Protein AF-A0A414EU32-F1 (afdb_monomer_lite)

Foldseek 3Di:
DDDDDDDPDPPPDPPPCPPVNVVVVVPPPPPVDADVQPHHPVQCDPVNDGNLNVVCVVQPLVRSLVVLCVQLVVLVVCQVPPPPVSSVSNSVVSVVVNVCSVVPPPD

Secondary structure (DSSP, 8-state):
----PPPS----------HHHHHHHHHTT-----BTTTB-GGG--TTS--HHHHHHHHH-HHHHHHHHHHHHHHHHHHGGGTTTHHHHHHHHHHHHHHHHHHS----

pLDDT: mean 77.81, std 20.99, range [35.0, 98.62]

Structure (mmCIF, N/CA/C/O backbone):
data_AF-A0A414EU32-F1
#
_entry.id   AF-A0A414EU32-F1
#
loop_
_atom_site.group_PDB
_atom_site.id
_atom_site.type_symbol
_atom_site.label_atom_id
_atom_site.label_alt_id
_atom_site.label_comp_id
_atom_site.label_asym_id
_atom_site.label_entity_id
_atom_site.label_seq_id
_atom_site.pdbx_PDB_ins_code
_atom_site.Cartn_x
_atom_site.Cartn_y
_atom_site.Cartn_z
_atom_site.occupancy
_atom_site.B_iso_or_equiv
_atom_site.auth_seq_id
_atom_site.auth_comp_id
_atom_site.auth_asym_id
_atom_site.auth_atom_id
_atom_site.pdbx_PDB_model_num
ATOM 1 N N . MET A 1 1 ? -5.425 -23.350 25.476 1.00 41.59 1 MET A N 1
ATOM 2 C CA . MET A 1 1 ? -6.326 -22.229 25.131 1.00 41.59 1 MET A CA 1
ATOM 3 C C . MET A 1 1 ? -6.096 -21.147 26.170 1.00 41.59 1 MET A C 1
ATOM 5 O O . MET A 1 1 ? -6.458 -21.356 27.318 1.00 41.59 1 MET A O 1
ATOM 9 N N . SER A 1 2 ? -5.351 -20.097 25.818 1.00 35.00 2 SER A N 1
ATOM 10 C CA . SER A 1 2 ? -4.851 -19.107 26.780 1.00 35.00 2 SER A CA 1
ATOM 11 C C . SER A 1 2 ? -5.704 -17.843 26.726 1.00 35.00 2 SER A C 1
ATOM 13 O O . SER A 1 2 ? -5.608 -17.066 25.782 1.00 35.00 2 SER A O 1
ATOM 15 N N . SER A 1 3 ? -6.556 -17.664 27.731 1.00 40.50 3 SER A N 1
ATOM 16 C CA . SER A 1 3 ? -7.251 -16.414 28.025 1.00 40.50 3 SER A CA 1
ATOM 17 C C . SER A 1 3 ? -6.356 -15.567 28.930 1.00 40.50 3 SER A C 1
ATOM 19 O O . SER A 1 3 ? -6.365 -15.744 30.151 1.00 40.50 3 SER A O 1
ATOM 21 N N . TYR A 1 4 ? -5.551 -14.671 28.358 1.00 46.19 4 TYR A N 1
ATOM 22 C CA . TYR A 1 4 ? -4.765 -13.746 29.173 1.00 46.19 4 TYR A CA 1
ATOM 23 C C . TYR A 1 4 ? -5.565 -12.469 29.448 1.00 46.19 4 TYR A C 1
ATOM 25 O O . TYR A 1 4 ? -5.497 -11.483 28.722 1.00 46.19 4 TYR A O 1
ATOM 33 N N . VAL A 1 5 ? -6.354 -12.528 30.520 1.00 42.16 5 VAL A N 1
ATOM 34 C CA . VAL A 1 5 ? -6.947 -11.373 31.202 1.00 42.16 5 VAL A CA 1
ATOM 35 C C . VAL A 1 5 ? -5.814 -10.616 31.905 1.00 42.16 5 VAL A C 1
ATOM 37 O O . VAL A 1 5 ? -5.166 -11.172 32.794 1.00 42.16 5 VAL A O 1
ATOM 40 N N . LYS A 1 6 ? -5.545 -9.360 31.523 1.00 41.38 6 LYS A N 1
ATOM 41 C CA . LYS A 1 6 ? -4.600 -8.494 32.252 1.00 41.38 6 LYS A CA 1
ATOM 42 C C . LYS A 1 6 ? -5.240 -8.000 33.556 1.00 41.38 6 LYS A C 1
ATOM 44 O O . LYS A 1 6 ? -6.379 -7.544 33.571 1.00 41.38 6 LYS A O 1
ATOM 49 N N . ARG A 1 7 ? -4.495 -8.161 34.653 1.00 40.56 7 ARG A N 1
ATOM 50 C CA . ARG A 1 7 ? -4.868 -7.843 36.039 1.00 40.56 7 ARG A CA 1
ATOM 51 C C . ARG A 1 7 ? -4.578 -6.375 36.366 1.00 40.56 7 ARG A C 1
ATOM 53 O O . ARG A 1 7 ? -3.648 -5.789 35.828 1.00 40.56 7 ARG A O 1
ATOM 60 N N . VAL A 1 8 ? -5.373 -5.839 37.288 1.00 47.66 8 VAL A N 1
ATOM 61 C CA . VAL A 1 8 ? -5.271 -4.509 37.904 1.00 47.66 8 VAL A CA 1
ATOM 62 C C . VAL A 1 8 ? -3.878 -4.323 38.522 1.00 47.66 8 VAL A C 1
ATOM 64 O O . VAL A 1 8 ? -3.521 -5.081 39.423 1.00 47.66 8 VAL A O 1
ATOM 67 N N . GLY A 1 9 ? -3.094 -3.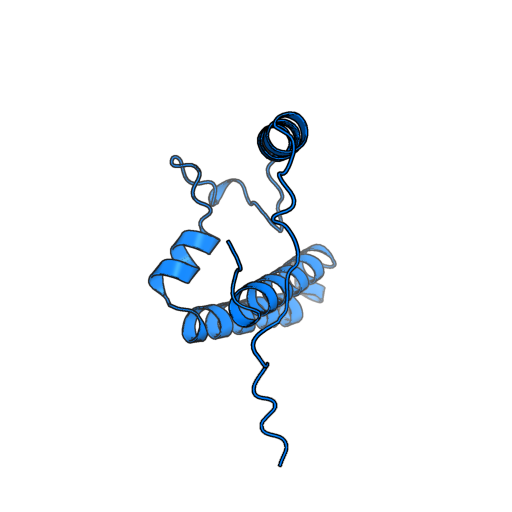355 38.030 1.00 49.78 9 GLY A N 1
ATOM 68 C CA . GLY A 1 9 ? -1.766 -3.042 38.581 1.00 49.78 9 GLY A CA 1
ATOM 69 C C . GLY A 1 9 ? -0.678 -2.570 37.608 1.00 49.78 9 GLY A C 1
ATOM 70 O O . GLY A 1 9 ? 0.489 -2.726 37.946 1.00 49.78 9 GLY A O 1
ATOM 71 N N . ASP A 1 10 ? -1.006 -2.011 36.438 1.00 43.38 10 ASP A N 1
ATOM 72 C CA . ASP A 1 10 ? -0.007 -1.325 35.600 1.00 43.38 10 ASP A CA 1
ATOM 73 C C . ASP A 1 10 ? -0.020 0.176 35.931 1.00 43.38 10 ASP A C 1
ATOM 75 O O . ASP A 1 1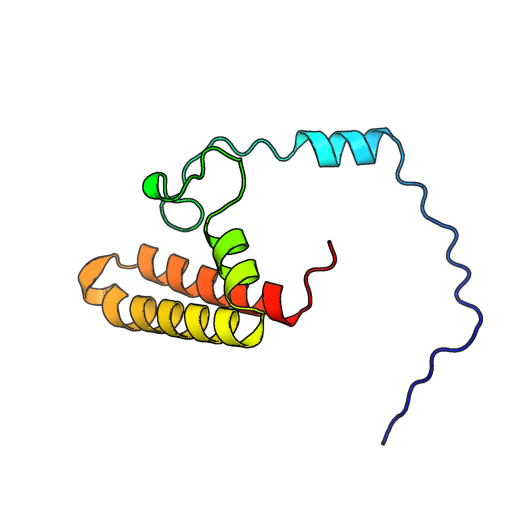0 ? -0.744 0.967 35.332 1.00 43.38 10 ASP A O 1
ATOM 79 N N . LEU A 1 11 ? 0.696 0.542 36.998 1.00 46.56 11 LEU A N 1
ATOM 80 C CA . LEU A 1 11 ? 0.934 1.927 37.415 1.00 46.56 11 LEU A CA 1
ATOM 81 C C . LEU A 1 11 ? 2.111 2.512 36.621 1.00 46.56 11 LEU A C 1
ATOM 83 O O . LEU A 1 11 ? 3.122 2.911 37.198 1.00 46.56 11 LEU A O 1
ATOM 87 N N . THR A 1 12 ? 2.011 2.554 35.293 1.00 51.53 12 THR A N 1
ATOM 88 C CA . THR A 1 12 ? 2.849 3.485 34.536 1.00 51.53 12 THR A CA 1
ATOM 89 C C . THR A 1 12 ? 2.249 4.872 34.708 1.00 51.53 12 THR A C 1
ATOM 91 O O . THR A 1 12 ? 1.178 5.156 34.171 1.00 51.53 12 THR A O 1
ATOM 94 N N . GLU A 1 13 ? 2.931 5.708 35.489 1.00 48.56 13 GLU A N 1
ATOM 95 C CA . GLU A 1 13 ? 2.725 7.158 35.518 1.00 48.56 13 GLU A CA 1
ATOM 96 C C . GLU A 1 13 ? 2.527 7.680 34.084 1.00 48.56 13 GLU A C 1
ATOM 98 O O . GLU A 1 13 ? 3.259 7.248 33.181 1.00 48.56 13 GLU A O 1
ATOM 103 N N . PRO A 1 14 ? 1.554 8.576 33.831 1.00 51.81 14 PRO A N 1
ATOM 104 C CA . PRO A 1 14 ? 1.418 9.178 32.518 1.00 51.81 14 PRO A CA 1
ATOM 105 C C . PRO A 1 14 ? 2.730 9.897 32.209 1.00 51.81 14 PRO A C 1
ATOM 107 O O . PRO A 1 14 ? 3.128 10.822 32.915 1.00 51.81 14 PRO A O 1
ATOM 110 N N . VAL A 1 15 ? 3.432 9.448 31.168 1.00 53.69 15 VAL A N 1
ATOM 111 C CA . VAL A 1 15 ? 4.557 10.199 30.619 1.00 53.69 15 VAL A CA 1
ATOM 112 C C . VAL A 1 15 ? 3.962 11.505 30.111 1.00 53.69 15 VAL A C 1
ATOM 114 O O . VAL A 1 15 ? 3.360 11.541 29.039 1.00 53.69 15 VAL A O 1
ATOM 117 N N . GLU A 1 16 ? 4.068 12.568 30.906 1.00 51.19 16 GLU A N 1
ATOM 118 C CA . GLU A 1 16 ? 3.772 13.912 30.438 1.00 51.19 16 GLU A CA 1
ATOM 119 C C . GLU A 1 16 ? 4.782 14.225 29.335 1.00 51.19 16 GLU A C 1
ATOM 121 O O . GLU A 1 16 ? 5.946 14.536 29.597 1.00 51.19 16 GLU A O 1
ATOM 126 N N . LEU A 1 17 ? 4.357 14.078 28.076 1.00 53.72 17 LEU A N 1
ATOM 127 C CA . LEU A 1 17 ? 5.119 14.608 26.957 1.00 53.72 17 LEU A CA 1
ATOM 128 C C . LEU A 1 17 ? 5.290 16.104 27.210 1.00 53.72 17 LEU A C 1
ATOM 130 O O . LEU A 1 17 ? 4.318 16.858 27.267 1.00 53.72 17 LEU A O 1
ATOM 134 N N . SER A 1 18 ? 6.540 16.524 27.370 1.00 59.84 18 SER A N 1
ATOM 135 C CA . SER A 1 18 ? 6.884 17.927 27.554 1.00 59.84 18 SER A CA 1
ATOM 136 C C . SER A 1 18 ? 6.328 18.760 26.396 1.00 59.84 18 SER A C 1
ATOM 138 O O . SER A 1 18 ? 6.272 18.306 25.251 1.00 59.84 18 SER A O 1
ATOM 140 N N . ALA A 1 19 ? 5.938 20.005 26.674 1.00 61.88 19 ALA A N 1
ATOM 141 C CA . ALA A 1 19 ? 5.385 20.918 25.669 1.00 61.88 19 ALA A CA 1
ATOM 142 C C . ALA A 1 19 ? 6.288 21.062 24.424 1.00 61.88 19 ALA A C 1
ATOM 144 O O . ALA A 1 19 ? 5.794 21.271 23.319 1.00 61.88 19 ALA A O 1
ATOM 145 N N . SER A 1 20 ? 7.602 20.877 24.584 1.00 60.25 20 SER A N 1
ATOM 146 C CA . SER A 1 20 ? 8.575 20.822 23.490 1.00 60.25 20 SER A CA 1
ATOM 147 C C . SER A 1 20 ? 8.441 19.578 22.608 1.00 60.25 20 SER A C 1
ATOM 149 O O . SER A 1 20 ? 8.577 19.696 21.398 1.00 60.25 20 SER A O 1
ATOM 151 N N . GLN A 1 21 ? 8.119 18.411 23.171 1.00 60.34 21 GLN A N 1
ATOM 152 C CA . GLN A 1 21 ? 7.883 17.180 22.402 1.00 60.34 21 GLN A CA 1
ATOM 153 C C . GLN A 1 21 ? 6.555 17.235 21.633 1.00 60.34 21 GLN A C 1
ATOM 155 O O . GLN A 1 21 ? 6.459 16.714 20.523 1.00 60.34 21 GLN A O 1
ATOM 160 N N . ILE A 1 22 ? 5.541 17.910 22.186 1.00 61.34 22 ILE A N 1
ATOM 161 C CA . ILE A 1 22 ? 4.285 18.199 21.476 1.00 61.34 22 ILE A CA 1
ATOM 162 C C . ILE A 1 22 ? 4.547 19.182 20.325 1.00 61.34 22 ILE A C 1
ATOM 164 O O . ILE A 1 22 ? 4.074 18.962 19.211 1.00 61.34 22 ILE A O 1
ATOM 168 N N . ALA A 1 23 ? 5.346 20.225 20.570 1.00 58.62 23 ALA A N 1
ATOM 169 C CA . ALA A 1 23 ? 5.712 21.211 19.557 1.00 58.62 23 ALA A CA 1
ATOM 170 C C . ALA A 1 23 ? 6.552 20.607 18.418 1.00 58.62 23 ALA A C 1
ATOM 172 O O . ALA A 1 23 ? 6.287 20.906 17.259 1.00 58.62 23 ALA A O 1
ATOM 173 N N . GLU A 1 24 ? 7.506 19.724 18.722 1.00 53.44 24 GLU A N 1
ATOM 174 C CA . GLU A 1 24 ? 8.350 19.044 17.729 1.00 53.44 24 GLU A CA 1
ATOM 175 C C . GLU A 1 24 ? 7.552 18.038 16.876 1.00 53.44 24 GLU A C 1
ATOM 177 O O . GLU A 1 24 ? 7.726 17.963 15.658 1.00 53.44 24 GLU A O 1
ATOM 182 N N . LYS A 1 25 ? 6.578 17.338 17.481 1.00 52.72 25 LYS A N 1
ATOM 183 C CA . LYS A 1 25 ? 5.618 16.496 16.745 1.00 52.72 25 LYS A CA 1
ATOM 184 C C . LYS A 1 25 ? 4.682 17.328 15.854 1.00 52.72 25 LYS A C 1
ATOM 186 O O . LYS A 1 25 ? 4.304 16.873 14.777 1.00 52.72 25 LYS A O 1
ATOM 191 N N . MET A 1 26 ? 4.338 18.551 16.268 1.00 52.91 26 MET A N 1
ATOM 192 C CA . MET A 1 26 ? 3.536 19.494 15.476 1.00 52.91 26 MET A CA 1
ATOM 193 C C . MET A 1 26 ? 4.317 20.143 14.324 1.00 52.91 26 MET A C 1
ATOM 195 O O . MET A 1 26 ? 3.731 20.395 13.274 1.00 52.91 26 MET A O 1
ATOM 199 N N . THR A 1 27 ? 5.618 20.405 14.470 1.00 45.16 27 THR A N 1
ATOM 200 C CA . THR A 1 27 ? 6.413 21.090 13.434 1.00 45.16 27 THR A CA 1
ATOM 201 C C . THR A 1 27 ? 6.919 20.171 12.321 1.00 45.16 27 THR A C 1
ATOM 203 O O . THR A 1 27 ? 7.212 20.661 11.233 1.00 45.16 27 THR A O 1
ATOM 206 N N . SER A 1 28 ? 6.970 18.851 12.529 1.00 45.16 28 SER A N 1
ATOM 207 C CA . SER A 1 28 ? 7.492 17.906 11.527 1.00 45.16 28 SER A CA 1
ATOM 208 C C . SER A 1 28 ? 6.538 17.585 10.360 1.00 45.16 28 SER A C 1
ATOM 210 O O . SER A 1 28 ? 6.945 16.875 9.444 1.00 45.16 28 SER A O 1
ATOM 212 N N . THR A 1 29 ? 5.283 18.050 10.357 1.00 47.25 29 THR A N 1
ATOM 213 C CA . THR A 1 29 ? 4.248 17.525 9.432 1.00 47.25 29 THR A CA 1
ATOM 214 C C . THR A 1 29 ? 3.853 18.435 8.271 1.00 47.25 29 THR A C 1
ATOM 216 O O . THR A 1 29 ? 2.873 18.154 7.584 1.00 47.25 29 THR A O 1
ATOM 219 N N . VAL A 1 30 ? 4.613 19.488 7.964 1.00 50.09 30 VAL A N 1
ATOM 220 C CA . VAL A 1 30 ? 4.352 20.261 6.738 1.00 50.09 30 VAL A CA 1
ATOM 221 C C . VAL A 1 30 ? 5.160 19.680 5.574 1.00 50.09 30 VAL A C 1
ATOM 223 O O . VAL A 1 30 ? 6.099 20.295 5.072 1.00 50.09 30 VAL A O 1
ATOM 226 N N . ASP A 1 31 ? 4.799 18.466 5.150 1.00 57.91 31 ASP A N 1
ATOM 227 C CA . ASP A 1 31 ? 5.305 17.883 3.906 1.00 57.91 31 ASP A CA 1
ATOM 228 C C . ASP A 1 31 ? 4.595 18.532 2.705 1.00 57.91 31 ASP A C 1
ATOM 230 O O . ASP A 1 31 ? 3.452 18.216 2.352 1.00 57.91 31 ASP A O 1
ATOM 234 N N . THR A 1 32 ? 5.277 19.514 2.118 1.00 57.88 32 THR A N 1
ATOM 235 C CA . THR A 1 32 ? 4.800 20.315 0.978 1.00 57.88 32 THR A CA 1
ATOM 236 C C . THR A 1 32 ? 5.164 19.710 -0.383 1.00 57.88 32 THR A C 1
ATOM 238 O O . THR A 1 32 ? 4.841 20.303 -1.414 1.00 57.88 32 THR A O 1
ATOM 241 N N . GLY A 1 33 ? 5.831 18.550 -0.415 1.00 73.62 33 GLY A N 1
ATOM 242 C CA . GLY A 1 33 ? 6.261 17.890 -1.648 1.00 73.62 33 GLY A CA 1
ATOM 243 C C . GLY A 1 33 ? 5.185 17.000 -2.274 1.00 73.62 33 GLY A C 1
ATOM 244 O O . GLY A 1 33 ? 4.350 16.425 -1.581 1.00 73.62 33 GLY A O 1
ATOM 245 N N . PHE A 1 34 ? 5.212 16.865 -3.603 1.00 80.56 34 PHE A N 1
ATOM 246 C CA . PHE A 1 34 ? 4.472 15.818 -4.313 1.00 80.56 34 PHE A CA 1
ATOM 247 C C . PHE A 1 34 ? 5.388 14.623 -4.561 1.00 80.56 34 PHE A C 1
ATOM 249 O O . PHE A 1 34 ? 6.500 14.799 -5.064 1.00 80.56 34 PHE A O 1
ATOM 256 N N . ASP A 1 35 ? 4.893 13.418 -4.288 1.00 84.12 35 ASP A N 1
ATOM 257 C CA . ASP A 1 35 ? 5.591 12.165 -4.568 1.00 84.12 35 ASP A CA 1
ATOM 258 C C . ASP A 1 35 ? 4.762 11.318 -5.554 1.00 84.12 35 ASP A C 1
ATOM 260 O O . ASP A 1 35 ? 3.573 11.091 -5.336 1.00 84.12 35 ASP A O 1
ATOM 264 N N . PRO A 1 36 ? 5.332 10.846 -6.674 1.00 82.62 36 PRO A N 1
ATOM 265 C CA . PRO A 1 36 ? 4.576 10.119 -7.697 1.00 82.62 36 PRO A CA 1
ATOM 266 C C . PRO A 1 36 ? 4.045 8.750 -7.239 1.00 82.62 36 PRO A C 1
ATOM 268 O O . PRO A 1 36 ? 3.232 8.149 -7.956 1.00 82.62 36 PRO A O 1
ATOM 271 N N . VAL A 1 37 ? 4.533 8.238 -6.109 1.00 83.75 37 VAL A N 1
ATOM 272 C CA . VAL A 1 37 ? 4.129 6.991 -5.461 1.00 83.75 37 VAL A CA 1
ATOM 273 C C . VAL A 1 37 ? 3.118 7.315 -4.365 1.00 83.75 37 VAL A C 1
ATOM 275 O O . VAL A 1 37 ? 1.946 6.993 -4.554 1.00 83.75 37 VAL A O 1
ATOM 278 N N . THR A 1 38 ? 3.538 8.049 -3.333 1.00 82.62 38 THR A N 1
ATOM 279 C CA . THR A 1 38 ? 2.761 8.195 -2.092 1.00 82.62 38 THR A CA 1
ATOM 280 C C . THR A 1 38 ? 1.802 9.377 -2.070 1.00 82.62 38 THR A C 1
ATOM 282 O O . THR A 1 38 ? 0.749 9.321 -1.435 1.00 82.62 38 THR A O 1
ATOM 285 N N . LYS A 1 39 ? 2.134 10.457 -2.784 1.00 84.12 39 LYS A N 1
ATOM 286 C CA . LYS A 1 39 ? 1.357 11.704 -2.787 1.00 84.12 39 LYS A CA 1
ATOM 287 C C . LYS A 1 39 ? 1.304 12.337 -4.179 1.00 84.12 39 LYS A C 1
ATOM 289 O O . LYS A 1 39 ? 1.906 13.394 -4.416 1.00 84.12 39 LYS A O 1
ATOM 294 N N . PRO A 1 40 ? 0.618 11.703 -5.150 1.00 83.19 40 PRO A N 1
ATOM 295 C CA . PRO A 1 40 ? 0.608 12.213 -6.510 1.00 83.19 40 PRO A CA 1
ATOM 296 C C . PRO A 1 40 ? -0.143 13.543 -6.572 1.00 83.19 40 PRO A C 1
ATOM 298 O O . PRO A 1 40 ? -1.250 13.665 -6.052 1.00 83.19 40 PRO A O 1
ATOM 301 N N . ALA A 1 41 ? 0.412 14.520 -7.291 1.00 81.81 41 ALA A N 1
ATOM 302 C CA . ALA A 1 41 ? -0.127 15.883 -7.326 1.00 81.81 41 ALA A CA 1
ATOM 303 C C . ALA A 1 41 ? -1.608 15.990 -7.727 1.00 81.81 41 ALA A C 1
ATOM 305 O O . ALA A 1 41 ? -2.316 16.875 -7.261 1.00 81.81 41 ALA A O 1
ATOM 306 N N . HIS A 1 42 ? -2.098 15.075 -8.564 1.00 80.25 42 HIS A N 1
ATOM 307 C CA . HIS A 1 42 ? -3.487 15.063 -9.028 1.00 80.25 42 HIS A CA 1
ATOM 308 C C . HIS A 1 42 ? -4.488 14.479 -8.015 1.00 80.25 42 HIS A C 1
ATOM 310 O O . HIS A 1 42 ? -5.688 14.546 -8.265 1.00 80.25 42 HIS A O 1
ATOM 316 N N . TYR A 1 43 ? -4.020 13.920 -6.893 1.00 80.38 43 TYR A N 1
ATOM 317 C CA . TYR A 1 43 ? -4.858 13.454 -5.780 1.00 80.38 43 TYR A CA 1
ATOM 318 C C . TYR A 1 43 ? -4.810 14.373 -4.557 1.00 80.38 43 TYR A C 1
ATOM 320 O O . TYR A 1 43 ? -5.490 14.096 -3.570 1.00 80.38 43 TYR A O 1
ATOM 328 N N . ALA A 1 44 ? -4.039 15.461 -4.613 1.00 78.19 44 ALA A N 1
ATOM 329 C CA . ALA A 1 44 ? -3.959 16.415 -3.520 1.00 78.19 44 ALA A CA 1
ATOM 330 C C . ALA A 1 44 ? -5.302 17.144 -3.352 1.00 78.19 44 ALA A C 1
ATOM 332 O O . ALA A 1 44 ? -5.710 17.944 -4.197 1.00 78.19 44 ALA A O 1
ATOM 333 N N . GLY A 1 45 ? -6.008 16.840 -2.261 1.00 69.50 45 GLY A N 1
ATOM 334 C CA . GLY A 1 45 ? -7.240 17.523 -1.886 1.00 69.50 45 GLY A CA 1
ATOM 335 C C . GLY A 1 45 ? -6.969 18.957 -1.424 1.00 69.50 45 GLY A C 1
ATOM 336 O O . GLY A 1 45 ? -5.956 19.244 -0.792 1.00 69.50 45 GLY A O 1
ATOM 337 N N . HIS A 1 46 ? -7.903 19.873 -1.685 1.00 74.25 46 HIS A N 1
ATOM 338 C CA . HIS A 1 46 ? -7.796 21.266 -1.227 1.00 74.25 46 HIS A CA 1
ATOM 339 C C . HIS A 1 46 ? -8.040 21.432 0.286 1.00 74.25 46 HIS A C 1
ATOM 341 O O . HIS A 1 46 ? -7.820 22.510 0.831 1.00 74.25 46 HIS A O 1
ATOM 347 N N . THR A 1 47 ? -8.546 20.394 0.961 1.00 73.56 47 THR A N 1
ATOM 348 C CA . THR A 1 47 ? -8.879 20.394 2.396 1.00 73.56 47 THR A CA 1
ATOM 349 C C . THR A 1 47 ? -7.761 19.851 3.285 1.00 73.56 47 THR A C 1
ATOM 351 O O . THR A 1 47 ? -7.939 19.804 4.498 1.00 73.56 47 THR A O 1
ATOM 354 N N . GLY A 1 48 ? -6.635 19.412 2.710 1.00 75.81 48 GLY A N 1
ATOM 355 C CA . GLY A 1 48 ? -5.558 18.746 3.454 1.00 75.81 48 GLY A CA 1
ATOM 356 C C . GLY A 1 48 ? -5.863 17.297 3.855 1.00 75.81 48 GLY A C 1
ATOM 357 O O . GLY A 1 48 ? -5.017 16.658 4.467 1.00 75.81 48 GLY A O 1
ATOM 358 N N . ILE A 1 49 ? -7.041 16.770 3.498 1.00 80.56 49 ILE A N 1
ATOM 359 C CA . ILE A 1 49 ? -7.355 15.342 3.617 1.00 80.56 49 ILE A CA 1
ATOM 360 C C . ILE A 1 49 ? -6.787 14.632 2.390 1.00 80.56 49 ILE A C 1
ATOM 362 O O . ILE A 1 49 ? -7.092 15.005 1.252 1.00 80.56 49 ILE A O 1
ATOM 366 N N . GLU A 1 50 ? -5.984 13.598 2.620 1.00 84.94 50 GLU A N 1
ATOM 367 C CA . GLU A 1 50 ? -5.440 12.782 1.539 1.00 84.94 50 GLU A CA 1
ATOM 368 C C . GLU A 1 50 ? -6.534 11.891 0.936 1.00 84.94 50 GLU A C 1
ATOM 370 O O . GLU A 1 50 ? -7.375 11.331 1.645 1.00 84.94 50 GLU A O 1
ATOM 375 N N . CYS A 1 51 ? -6.508 11.708 -0.387 1.00 88.06 51 CYS A N 1
ATOM 376 C CA . CYS A 1 51 ? -7.511 10.908 -1.099 1.00 88.06 51 CYS A CA 1
ATOM 377 C C . CYS A 1 51 ? -7.645 9.489 -0.509 1.00 88.06 51 CYS A C 1
ATOM 379 O O . CYS A 1 51 ? -8.754 8.976 -0.370 1.00 88.06 51 CYS A O 1
ATOM 381 N N . LYS A 1 52 ? -6.528 8.88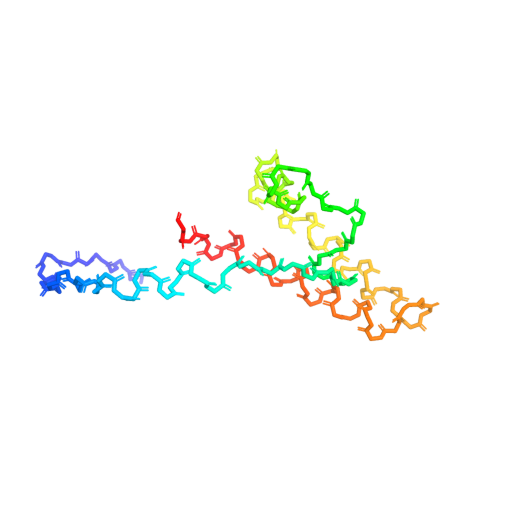4 -0.077 1.00 86.94 52 LYS A N 1
ATOM 382 C CA . LYS A 1 52 ? -6.523 7.553 0.548 1.00 86.94 52 LYS A CA 1
ATOM 383 C C . LYS A 1 52 ? -7.328 7.492 1.851 1.00 86.94 52 LYS A C 1
ATOM 385 O O . LYS A 1 52 ? -8.097 6.557 2.032 1.00 86.94 52 LYS A O 1
ATOM 390 N N . GLN A 1 53 ? -7.232 8.520 2.696 1.00 88.69 53 GLN A N 1
ATOM 391 C CA . GLN A 1 53 ? -7.969 8.590 3.963 1.00 88.69 53 GLN A CA 1
ATOM 392 C C . GLN A 1 53 ? -9.471 8.744 3.718 1.00 88.69 53 GLN A C 1
ATOM 394 O O . GLN A 1 53 ? -10.292 8.127 4.398 1.00 88.69 53 GLN A O 1
ATOM 399 N N . ALA A 1 54 ? -9.841 9.535 2.706 1.00 91.19 54 ALA A N 1
ATOM 400 C CA . ALA A 1 54 ? -11.231 9.652 2.284 1.00 91.19 54 ALA A CA 1
ATOM 401 C C . ALA A 1 54 ? -11.774 8.315 1.749 1.00 91.19 54 ALA A C 1
ATOM 403 O O . ALA A 1 54 ? -12.904 7.943 2.059 1.00 91.19 54 ALA A O 1
ATOM 404 N N . MET A 1 55 ? -10.968 7.573 0.980 1.00 92.38 55 MET A N 1
ATOM 405 C CA . MET A 1 55 ? -11.338 6.249 0.477 1.00 92.38 55 MET A CA 1
ATOM 406 C C . MET A 1 55 ? -11.511 5.219 1.592 1.00 92.38 55 MET A C 1
ATOM 408 O O . MET A 1 55 ? -12.499 4.491 1.578 1.00 92.38 55 MET A O 1
ATOM 412 N N . GLU A 1 56 ? -10.586 5.163 2.547 1.00 92.50 56 GLU A N 1
ATOM 413 C CA . GLU A 1 56 ? -10.676 4.271 3.705 1.00 92.50 56 GLU A CA 1
ATOM 414 C C . GLU A 1 56 ? -11.932 4.566 4.534 1.00 92.50 56 GLU A C 1
ATOM 416 O O . GLU A 1 56 ? -12.705 3.659 4.835 1.00 92.50 56 GLU A O 1
ATOM 421 N N . SER A 1 57 ? -12.206 5.849 4.794 1.00 92.44 57 SER A N 1
ATOM 422 C CA . SER A 1 57 ? -13.409 6.284 5.517 1.00 92.44 57 SER A CA 1
ATOM 423 C C . SER A 1 57 ? -14.706 5.913 4.789 1.00 92.44 57 SER A C 1
ATOM 425 O O . SER A 1 57 ? -15.710 5.607 5.425 1.00 92.44 57 SER A O 1
ATOM 427 N N . MET A 1 58 ? -14.703 5.968 3.453 1.00 95.25 58 MET A N 1
ATOM 428 C CA . MET A 1 58 ? -15.865 5.637 2.626 1.00 95.25 58 MET A CA 1
ATOM 429 C C . MET A 1 58 ? -16.122 4.127 2.559 1.00 95.25 58 MET A C 1
ATOM 431 O O . MET A 1 58 ? -17.278 3.710 2.560 1.00 95.25 58 MET A O 1
ATOM 435 N N . LEU A 1 59 ? -15.063 3.328 2.420 1.00 94.44 59 LEU A N 1
ATOM 436 C CA . LEU A 1 59 ? -15.159 1.887 2.188 1.00 94.44 59 LEU A CA 1
ATOM 437 C C . LEU A 1 59 ? -15.303 1.090 3.487 1.00 94.44 59 LEU A C 1
ATOM 439 O O . LEU A 1 59 ? -15.972 0.066 3.475 1.00 94.44 59 LEU A O 1
ATOM 443 N N . GLY A 1 60 ? -14.712 1.559 4.588 1.00 93.81 60 GLY A N 1
ATOM 444 C CA . GLY A 1 60 ? -14.475 0.726 5.764 1.00 93.81 60 GLY A CA 1
ATOM 445 C C . GLY A 1 60 ? -13.236 -0.160 5.590 1.00 93.81 60 GLY A C 1
ATOM 446 O O . GLY A 1 60 ? -12.694 -0.294 4.491 1.00 93.81 60 GLY A O 1
ATOM 447 N N . THR A 1 61 ? -12.755 -0.738 6.693 1.00 93.25 61 THR A N 1
ATOM 448 C CA . THR A 1 61 ? -11.460 -1.436 6.748 1.00 93.25 61 THR A CA 1
ATOM 449 C C . THR A 1 61 ? -11.376 -2.624 5.784 1.00 93.25 61 THR A C 1
ATOM 451 O O . THR A 1 61 ? -10.430 -2.700 5.001 1.00 93.25 61 THR A O 1
ATOM 454 N N . ASP A 1 62 ? -12.356 -3.531 5.785 1.00 93.81 62 ASP A N 1
ATOM 455 C CA . ASP A 1 62 ? -12.291 -4.781 5.009 1.00 93.81 62 ASP A CA 1
ATOM 456 C C . ASP A 1 62 ? -12.316 -4.521 3.490 1.00 93.81 62 ASP A C 1
ATOM 458 O O . ASP A 1 62 ? -11.522 -5.075 2.714 1.00 93.81 62 ASP A O 1
ATOM 462 N N . GLU A 1 63 ? -13.201 -3.631 3.044 1.00 97.25 63 GLU A N 1
ATOM 463 C CA . GLU A 1 63 ? -13.320 -3.223 1.649 1.00 97.25 63 GLU A CA 1
ATOM 464 C C . GLU A 1 63 ? -12.120 -2.384 1.194 1.00 97.25 63 GLU A C 1
ATOM 466 O O . GLU A 1 63 ? -11.649 -2.551 0.064 1.00 97.25 63 GLU A O 1
ATOM 471 N N . TYR A 1 64 ? -11.580 -1.519 2.059 1.00 97.25 64 TYR A N 1
ATOM 472 C CA . TYR A 1 64 ? -10.365 -0.757 1.771 1.00 97.25 64 TYR A CA 1
ATOM 473 C C . TYR A 1 64 ? -9.151 -1.674 1.585 1.00 97.25 64 TYR A C 1
ATOM 475 O O . TYR A 1 64 ? -8.428 -1.543 0.592 1.00 97.25 64 TYR A O 1
ATOM 483 N N . VAL A 1 65 ? -8.970 -2.661 2.468 1.00 97.00 65 VAL A N 1
ATOM 484 C CA . VAL A 1 65 ? -7.914 -3.681 2.353 1.00 97.00 65 VAL A CA 1
ATOM 485 C C . VAL A 1 65 ? -8.057 -4.457 1.042 1.00 97.00 65 VAL A C 1
ATOM 487 O O . VAL A 1 65 ? -7.078 -4.630 0.313 1.00 97.00 65 VAL A O 1
ATOM 490 N N . SER A 1 66 ? -9.279 -4.858 0.683 1.00 98.00 66 SER A N 1
ATOM 491 C CA . SER A 1 66 ? -9.559 -5.551 -0.583 1.00 98.00 66 SER A CA 1
ATOM 492 C C . SER A 1 66 ? -9.228 -4.683 -1.806 1.00 98.00 66 SER A C 1
ATOM 494 O O . SER A 1 66 ? -8.645 -5.154 -2.790 1.00 98.00 66 SER A O 1
ATOM 496 N N . TYR A 1 67 ? -9.551 -3.390 -1.751 1.00 97.88 67 TYR A N 1
ATOM 497 C CA . TY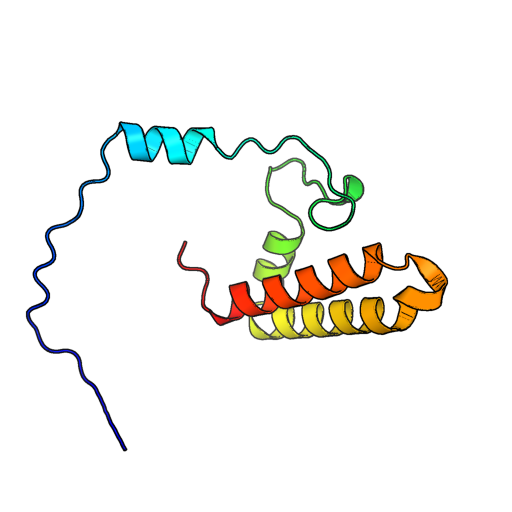R A 1 67 ? -9.213 -2.433 -2.803 1.00 97.88 67 TYR A CA 1
ATOM 498 C C . TYR A 1 67 ? -7.691 -2.238 -2.941 1.00 97.88 67 TYR A C 1
ATOM 500 O O . TYR A 1 67 ? -7.158 -2.271 -4.060 1.00 97.88 67 TYR A O 1
ATOM 508 N N . MET A 1 68 ? -6.973 -2.095 -1.822 1.00 98.06 68 MET A N 1
ATOM 509 C CA . MET A 1 68 ? -5.509 -2.001 -1.798 1.00 98.06 68 MET A CA 1
ATOM 510 C C . MET A 1 68 ? -4.844 -3.274 -2.328 1.00 98.06 68 MET A C 1
ATOM 512 O O . MET A 1 68 ? -3.913 -3.179 -3.131 1.00 98.06 68 MET A O 1
ATOM 516 N N . GLN A 1 69 ? -5.367 -4.455 -1.994 1.00 98.38 69 GLN A N 1
ATOM 517 C CA . GLN A 1 69 ? -4.892 -5.733 -2.529 1.00 98.38 69 GLN A CA 1
ATOM 518 C C . GLN A 1 69 ? -4.983 -5.772 -4.064 1.00 98.38 69 GLN A C 1
ATOM 520 O O . GLN A 1 69 ? -4.021 -6.146 -4.744 1.00 98.38 69 GLN A O 1
ATOM 525 N N . GLY A 1 70 ? -6.114 -5.339 -4.632 1.00 98.25 70 GLY A N 1
ATOM 526 C CA . GLY A 1 70 ? -6.282 -5.225 -6.083 1.00 98.25 70 GLY A CA 1
ATOM 527 C C . GLY A 1 70 ? -5.298 -4.234 -6.718 1.00 98.25 70 GLY A C 1
ATOM 528 O O . GLY A 1 70 ? -4.755 -4.486 -7.801 1.00 98.25 70 GLY A O 1
ATOM 529 N N . CYS A 1 71 ? -5.012 -3.123 -6.035 1.00 97.88 71 CYS A N 1
ATOM 530 C CA . CYS A 1 71 ? -4.021 -2.145 -6.481 1.00 97.88 71 CYS A CA 1
ATOM 531 C C . CYS A 1 71 ? -2.598 -2.713 -6.467 1.00 97.88 71 CYS A C 1
ATOM 533 O O . CYS A 1 71 ? -1.905 -2.606 -7.484 1.00 97.88 71 CYS A O 1
ATOM 535 N N . ALA A 1 72 ? -2.195 -3.374 -5.379 1.00 98.50 72 ALA A N 1
ATOM 536 C CA . ALA A 1 72 ? -0.908 -4.054 -5.269 1.00 98.50 72 ALA A CA 1
ATOM 537 C C . ALA A 1 72 ? -0.731 -5.073 -6.402 1.00 98.50 72 ALA A C 1
ATOM 539 O O . ALA A 1 72 ? 0.266 -5.031 -7.127 1.00 98.50 72 ALA A O 1
ATOM 540 N N . PHE A 1 73 ? -1.741 -5.918 -6.638 1.00 98.62 73 PHE A N 1
ATOM 541 C CA . PHE A 1 73 ? -1.736 -6.885 -7.736 1.00 98.62 73 PHE A CA 1
ATOM 542 C C . PHE A 1 73 ? -1.539 -6.215 -9.102 1.00 98.62 73 PHE A C 1
ATOM 544 O O . PHE A 1 73 ? -0.670 -6.622 -9.872 1.00 98.62 73 PHE A O 1
ATOM 551 N N . LYS A 1 74 ? -2.296 -5.153 -9.406 1.00 98.19 74 LYS A N 1
ATOM 552 C CA . LYS A 1 74 ? -2.180 -4.413 -10.675 1.00 98.19 74 LYS A CA 1
ATOM 553 C C . LYS A 1 74 ? -0.760 -3.883 -10.902 1.00 98.19 74 LYS A C 1
ATOM 555 O O . LYS A 1 74 ? -0.261 -3.932 -12.030 1.00 98.19 74 LYS A O 1
ATOM 560 N N . TYR A 1 75 ? -0.115 -3.360 -9.861 1.00 98.38 75 TYR A N 1
ATOM 561 C CA . TYR A 1 75 ? 1.249 -2.844 -9.958 1.00 98.38 75 TYR A CA 1
ATOM 562 C C . TYR A 1 75 ? 2.283 -3.969 -10.120 1.00 98.38 75 TYR A C 1
ATOM 564 O O . TYR A 1 75 ? 3.134 -3.889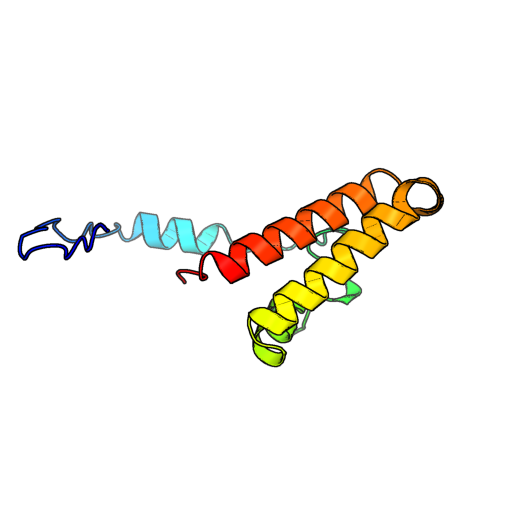 -11.009 1.00 98.38 75 TYR A O 1
ATOM 572 N N . LEU A 1 76 ? 2.139 -5.069 -9.375 1.00 98.25 76 LEU A N 1
ATOM 573 C CA . LEU A 1 76 ? 2.949 -6.285 -9.541 1.00 98.25 76 LEU A CA 1
ATOM 574 C C . LEU A 1 76 ? 2.764 -6.959 -10.908 1.00 98.25 76 LEU A C 1
ATOM 576 O O . LEU A 1 76 ? 3.679 -7.612 -11.404 1.00 98.25 76 LEU A O 1
ATOM 580 N N . TRP A 1 77 ? 1.606 -6.808 -11.544 1.00 98.19 77 TRP A N 1
ATOM 581 C CA . TRP A 1 77 ? 1.373 -7.353 -12.878 1.00 98.19 77 TRP A CA 1
ATOM 582 C C . TRP A 1 77 ? 2.111 -6.553 -13.956 1.00 98.19 77 TRP A C 1
ATOM 584 O O . TRP A 1 77 ? 2.742 -7.118 -14.849 1.00 98.19 77 TRP A O 1
ATOM 594 N N . ARG A 1 78 ? 2.035 -5.218 -13.890 1.00 97.88 78 ARG A N 1
ATOM 595 C CA . ARG A 1 78 ? 2.430 -4.348 -15.010 1.00 97.88 78 ARG A CA 1
ATOM 596 C C . ARG A 1 78 ? 3.872 -3.825 -14.948 1.00 97.88 78 ARG A C 1
ATOM 598 O O . ARG A 1 78 ? 4.328 -3.264 -15.949 1.00 97.88 78 ARG A O 1
ATOM 605 N N . TRP A 1 79 ? 4.581 -3.983 -13.823 1.00 98.19 79 TRP A N 1
ATOM 606 C CA . TRP A 1 79 ? 5.854 -3.284 -13.570 1.00 98.19 79 TRP A CA 1
ATOM 607 C C . TRP A 1 79 ? 6.904 -3.494 -14.666 1.00 98.19 79 TRP A C 1
ATOM 609 O O . TRP A 1 79 ? 7.507 -2.525 -15.117 1.00 98.19 79 TRP A O 1
ATOM 619 N N . LYS A 1 80 ? 7.076 -4.724 -15.176 1.00 96.12 80 LYS A N 1
ATOM 620 C CA . LYS A 1 80 ? 8.068 -5.022 -16.231 1.00 96.12 80 LYS A CA 1
ATOM 621 C C . LYS A 1 80 ? 7.809 -4.264 -17.534 1.00 96.12 80 LYS A C 1
ATOM 623 O O . LYS A 1 80 ? 8.745 -3.981 -18.269 1.00 96.12 80 LYS A O 1
ATOM 628 N N . SER A 1 81 ? 6.542 -3.977 -17.824 1.00 96.31 81 SER A N 1
ATOM 629 C CA . SER A 1 81 ? 6.089 -3.421 -19.104 1.00 96.31 81 SER A CA 1
ATOM 630 C C . SER A 1 81 ? 5.760 -1.928 -19.072 1.00 96.31 81 SER A C 1
ATOM 632 O O . SER A 1 81 ? 5.511 -1.359 -20.130 1.00 96.31 81 SER A O 1
ATOM 634 N N . LYS A 1 82 ? 5.694 -1.300 -17.886 1.00 94.44 82 LYS A N 1
ATOM 635 C CA . LYS A 1 82 ? 5.198 0.077 -17.737 1.00 94.44 82 LYS A CA 1
ATOM 636 C C . LYS A 1 82 ? 6.152 0.987 -16.962 1.00 94.44 82 LYS A C 1
ATOM 638 O O . LYS A 1 82 ? 6.901 1.717 -17.599 1.00 94.44 82 LYS A O 1
ATOM 643 N N . ASN A 1 83 ? 6.148 0.946 -15.626 1.00 93.00 83 ASN A N 1
ATOM 644 C CA . ASN A 1 83 ? 6.905 1.913 -14.813 1.00 93.00 83 ASN A CA 1
ATOM 645 C C . ASN A 1 83 ? 8.068 1.297 -14.008 1.00 93.00 83 ASN A C 1
ATOM 647 O O . ASN A 1 83 ? 8.668 1.970 -13.170 1.00 93.00 83 ASN A O 1
ATOM 651 N N . GLY A 1 84 ? 8.406 0.023 -14.231 1.00 96.81 84 GLY A N 1
ATOM 652 C CA . GLY A 1 84 ? 9.549 -0.632 -13.595 1.00 96.81 84 GLY A CA 1
ATOM 653 C C . GLY A 1 84 ? 9.497 -0.564 -12.067 1.00 96.81 84 GLY A C 1
ATOM 654 O O . GLY A 1 84 ? 8.504 -0.930 -11.443 1.00 96.81 84 GLY A O 1
ATOM 655 N N . ILE A 1 85 ? 10.579 -0.069 -11.465 1.00 97.12 85 ILE A N 1
ATOM 656 C CA . ILE A 1 85 ? 10.738 0.035 -10.007 1.00 97.12 85 ILE A CA 1
ATOM 657 C C . ILE A 1 85 ? 9.662 0.927 -9.367 1.00 97.12 85 ILE A C 1
ATOM 659 O O . ILE A 1 85 ? 9.264 0.663 -8.236 1.00 97.12 85 ILE A O 1
ATOM 663 N N . GLU A 1 86 ? 9.154 1.950 -10.058 1.00 95.81 86 GLU A N 1
ATOM 664 C CA . GLU A 1 86 ? 8.107 2.819 -9.502 1.00 95.81 86 GLU A CA 1
ATOM 665 C C . GLU A 1 86 ? 6.818 2.038 -9.208 1.00 95.81 86 GLU A C 1
ATOM 667 O O . GLU A 1 86 ? 6.204 2.235 -8.164 1.00 95.81 86 GLU A O 1
ATOM 672 N N . ASP A 1 87 ? 6.434 1.100 -10.079 1.00 97.69 87 ASP A N 1
ATOM 673 C CA . ASP A 1 87 ? 5.281 0.235 -9.815 1.00 97.69 87 ASP A CA 1
ATOM 674 C C . ASP A 1 87 ? 5.552 -0.716 -8.642 1.00 97.69 87 ASP A C 1
ATOM 676 O O . ASP A 1 87 ? 4.651 -0.977 -7.853 1.00 97.69 87 ASP A O 1
ATOM 680 N N . LEU A 1 88 ? 6.789 -1.188 -8.463 1.00 97.88 88 LEU A N 1
ATOM 681 C CA . LEU A 1 88 ? 7.140 -1.991 -7.287 1.00 97.88 88 LEU A CA 1
ATOM 682 C C . LEU A 1 88 ? 7.007 -1.182 -5.990 1.00 97.88 88 LEU A C 1
ATOM 684 O O . LEU A 1 88 ? 6.484 -1.697 -5.006 1.00 97.88 88 LEU A O 1
ATOM 688 N N . LYS A 1 89 ? 7.409 0.095 -5.999 1.00 97.75 89 LYS A N 1
ATOM 689 C CA . LYS A 1 89 ? 7.215 1.003 -4.858 1.00 97.75 89 LYS A CA 1
ATOM 690 C C . LYS A 1 89 ? 5.731 1.258 -4.576 1.00 97.75 89 LYS A C 1
ATOM 692 O O . LYS A 1 89 ? 5.325 1.216 -3.423 1.00 97.75 89 LYS A O 1
ATOM 697 N N . LYS A 1 90 ? 4.911 1.436 -5.616 1.00 96.44 90 LYS A N 1
ATOM 698 C CA . LYS A 1 90 ? 3.448 1.565 -5.480 1.00 96.44 90 LYS A CA 1
ATOM 699 C C . LYS A 1 90 ? 2.802 0.300 -4.922 1.00 96.44 90 LYS A C 1
ATOM 701 O O . LYS A 1 90 ? 1.905 0.384 -4.094 1.00 96.44 90 LYS A O 1
ATOM 706 N N . ALA A 1 91 ? 3.257 -0.874 -5.358 1.00 98.25 91 ALA A N 1
ATOM 707 C CA . ALA A 1 91 ? 2.789 -2.142 -4.809 1.00 98.25 91 ALA A CA 1
ATOM 708 C C . ALA A 1 91 ? 3.137 -2.274 -3.321 1.00 98.25 91 ALA A C 1
ATOM 710 O O . ALA A 1 91 ? 2.281 -2.671 -2.538 1.00 98.25 91 ALA A O 1
ATOM 711 N N . HIS A 1 92 ? 4.369 -1.915 -2.947 1.00 97.94 92 HIS A N 1
ATOM 712 C CA . HIS A 1 92 ? 4.818 -1.894 -1.557 1.00 97.94 92 HIS A CA 1
ATOM 713 C C . HIS A 1 92 ? 3.951 -0.965 -0.708 1.00 97.94 92 HIS A C 1
ATOM 715 O O . HIS A 1 92 ? 3.430 -1.384 0.314 1.00 97.94 92 HIS A O 1
ATOM 721 N N . GLU A 1 93 ? 3.713 0.263 -1.163 1.00 96.19 93 GLU A N 1
ATOM 722 C CA . GLU A 1 93 ? 2.857 1.207 -0.445 1.00 96.19 93 GLU A CA 1
ATOM 723 C C . GLU A 1 93 ? 1.416 0.698 -0.275 1.00 96.19 93 GLU A C 1
ATOM 725 O O . GLU A 1 93 ? 0.828 0.858 0.788 1.00 96.19 93 GLU A O 1
ATOM 730 N N . CYS A 1 94 ? 0.833 0.042 -1.284 1.00 97.44 94 CYS A N 1
ATOM 731 C CA . CYS A 1 94 ? -0.478 -0.591 -1.118 1.00 97.44 94 CYS A CA 1
ATOM 732 C C . CYS A 1 94 ? -0.475 -1.643 0.001 1.00 97.44 94 CYS A C 1
ATOM 734 O O . CYS A 1 94 ? -1.460 -1.742 0.723 1.00 97.44 94 CYS A O 1
ATOM 736 N N . ILE A 1 95 ? 0.612 -2.405 0.152 1.00 97.88 95 ILE A N 1
ATOM 737 C CA . ILE A 1 95 ? 0.757 -3.395 1.227 1.00 97.88 95 ILE A CA 1
ATOM 738 C C . ILE A 1 95 ? 0.905 -2.696 2.584 1.00 97.88 95 ILE A C 1
ATOM 740 O O . ILE A 1 95 ? 0.224 -3.094 3.522 1.00 97.88 95 ILE A O 1
ATOM 744 N N . GLU A 1 96 ? 1.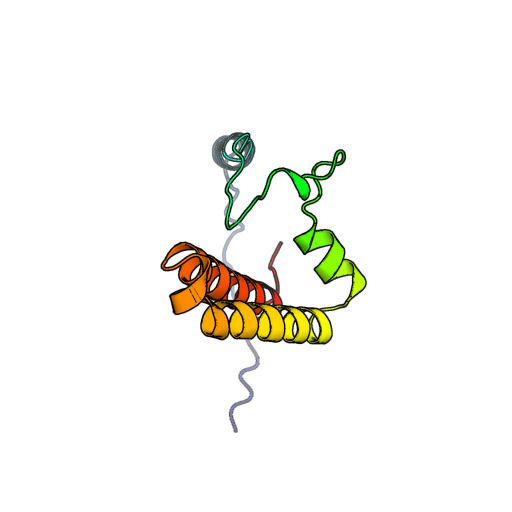708 -1.634 2.682 1.00 96.94 96 GLU A N 1
ATOM 745 C CA . GLU A 1 96 ? 1.826 -0.829 3.911 1.00 96.94 96 GLU A CA 1
ATOM 746 C C . GLU A 1 96 ? 0.466 -0.264 4.341 1.00 96.94 96 GLU A C 1
ATOM 748 O O . GLU A 1 96 ? 0.062 -0.443 5.482 1.00 96.94 96 GLU A O 1
ATOM 753 N N . ASN A 1 97 ? -0.313 0.302 3.413 1.00 94.69 97 ASN A N 1
ATOM 754 C CA . ASN A 1 97 ? -1.660 0.797 3.720 1.00 94.69 97 ASN A CA 1
ATOM 755 C C . ASN A 1 97 ? -2.600 -0.321 4.224 1.00 94.69 97 ASN A C 1
ATOM 757 O O . ASN A 1 97 ? -3.480 -0.062 5.040 1.00 94.69 97 ASN A O 1
ATOM 761 N N . MET A 1 98 ? -2.446 -1.564 3.742 1.00 96.69 98 MET A N 1
ATOM 762 C CA . MET A 1 98 ? -3.209 -2.706 4.267 1.00 96.69 98 MET A CA 1
ATOM 763 C C . MET A 1 98 ? -2.786 -3.051 5.697 1.00 96.69 98 MET A C 1
ATOM 765 O O . MET A 1 98 ? -3.645 -3.357 6.519 1.00 96.69 98 MET A O 1
ATOM 769 N N . LEU A 1 99 ? -1.481 -3.023 5.984 1.00 96.50 99 LEU A N 1
ATOM 770 C CA . LEU A 1 99 ? -0.948 -3.267 7.325 1.00 96.50 99 LEU A CA 1
ATOM 771 C C . LEU A 1 99 ? -1.436 -2.192 8.300 1.00 96.50 99 LEU A C 1
ATOM 773 O O . LEU A 1 99 ? -2.012 -2.540 9.324 1.00 96.50 99 LEU A O 1
ATOM 777 N N . GLU A 1 100 ? -1.317 -0.914 7.935 1.00 94.38 100 GLU A N 1
ATOM 778 C CA . GLU A 1 100 ? -1.796 0.222 8.735 1.00 94.38 100 GLU A CA 1
ATOM 779 C C . GLU A 1 100 ? -3.293 0.103 9.072 1.00 94.38 100 GLU A C 1
ATOM 781 O O . GLU A 1 100 ? -3.689 0.273 10.227 1.00 94.38 100 GLU A O 1
ATOM 786 N N . ALA A 1 101 ? -4.126 -0.245 8.086 1.00 93.38 101 ALA A N 1
ATOM 787 C CA . ALA A 1 101 ? -5.565 -0.402 8.286 1.00 93.38 101 ALA A CA 1
ATOM 788 C C . ALA A 1 101 ? -5.911 -1.585 9.216 1.00 93.38 101 ALA A C 1
ATOM 790 O O . ALA A 1 101 ? -6.836 -1.492 10.024 1.00 93.38 101 ALA A O 1
ATOM 791 N N . LEU A 1 102 ? -5.173 -2.700 9.121 1.00 94.44 102 LEU A N 1
ATOM 792 C CA . LEU A 1 102 ? -5.420 -3.926 9.896 1.00 94.44 102 LEU A CA 1
ATOM 793 C C . LEU A 1 102 ? -4.840 -3.891 11.311 1.00 94.44 102 LEU A C 1
ATOM 795 O O . LEU A 1 102 ? -5.435 -4.453 12.230 1.00 94.44 102 LEU A O 1
ATOM 799 N N . GLU A 1 103 ? -3.689 -3.247 11.500 1.00 92.44 103 GLU A N 1
ATOM 800 C CA . GLU A 1 103 ? -3.077 -3.055 12.821 1.00 92.44 103 GLU A CA 1
ATOM 801 C C . GLU A 1 103 ? -3.897 -2.096 13.695 1.00 92.44 103 GLU A C 1
ATOM 803 O O . GLU A 1 103 ? -3.676 -2.022 14.905 1.00 92.44 103 GLU A O 1
ATOM 808 N N . GLY A 1 104 ? -4.909 -1.456 13.099 1.00 70.25 104 GLY A N 1
ATOM 809 C CA . GLY A 1 104 ? -5.814 -0.531 13.744 1.00 70.25 104 GLY A CA 1
ATOM 810 C C . GLY A 1 104 ? -5.057 0.747 14.015 1.00 70.25 104 GLY A C 1
ATOM 811 O O . GLY A 1 104 ? -4.343 0.828 15.011 1.00 70.25 104 GLY A O 1
ATOM 812 N N . GLY A 1 105 ? -5.218 1.733 13.131 1.00 57.69 105 GLY A N 1
ATOM 813 C CA . GLY A 1 105 ? -4.680 3.075 13.310 1.00 57.69 105 GLY A CA 1
ATOM 814 C C . GLY A 1 105 ? -4.956 3.585 14.724 1.00 57.69 105 GLY A C 1
ATOM 815 O O . GLY A 1 105 ? -6.028 4.106 15.018 1.00 57.69 105 GLY A O 1
ATOM 816 N N . ALA A 1 106 ? -3.981 3.405 15.614 1.00 40.00 106 ALA A N 1
ATOM 817 C CA . ALA A 1 106 ? -3.913 4.069 16.894 1.00 40.00 106 ALA A CA 1
ATOM 818 C C . ALA A 1 106 ? -3.570 5.521 16.569 1.00 40.00 106 ALA A C 1
ATOM 820 O O . ALA A 1 106 ? -2.406 5.901 16.432 1.00 40.00 106 ALA A O 1
ATOM 821 N N . SER A 1 107 ? -4.602 6.316 16.328 1.00 38.00 107 SER A N 1
ATOM 822 C CA . SER A 1 107 ? -4.542 7.768 16.203 1.00 38.00 107 SER A CA 1
ATOM 823 C C . SER A 1 107 ? -5.732 8.359 16.933 1.00 38.00 107 SER A C 1
ATOM 825 O O . SER A 1 107 ? -6.864 7.900 16.671 1.00 38.00 107 SER A O 1
#

Sequence (107 aa):
MSSYVKRVGDLTEPVELSASQIAEKMTSTVDTGFDPVTKPAHYAGHTGIECKQAMESMLGTDEYVSYMQGCAFKYLWRWKSKNGIEDLKKAHECIENMLEALEGGAS

Radius of gyration: 19.02 Å; chains: 1; bounding box: 27×44×58 Å